Protein AF-A0A3C1WAQ4-F1 (afdb_monomer_lite)

Structure (mmCIF, N/CA/C/O backbone):
data_AF-A0A3C1WAQ4-F1
#
_entry.id   AF-A0A3C1WAQ4-F1
#
loop_
_atom_site.group_PDB
_atom_site.id
_atom_site.type_symbol
_atom_site.label_atom_id
_atom_site.label_alt_id
_atom_site.label_comp_id
_atom_site.label_asym_id
_atom_site.label_entity_id
_atom_site.label_seq_id
_atom_site.pdbx_PDB_ins_code
_atom_site.Cartn_x
_atom_site.Cartn_y
_atom_site.Cartn_z
_atom_site.occupancy
_atom_site.B_iso_or_equiv
_atom_site.auth_seq_id
_atom_site.auth_comp_id
_atom_site.auth_asym_id
_atom_site.auth_atom_id
_atom_site.pdbx_PDB_model_num
ATOM 1 N N . GLY A 1 1 ? -2.131 14.250 21.324 1.00 90.19 1 GLY A N 1
ATOM 2 C CA . GLY A 1 1 ? -2.938 13.015 21.472 1.00 90.19 1 GLY A CA 1
ATOM 3 C C . GLY A 1 1 ? -2.422 11.918 20.554 1.00 90.19 1 GLY A C 1
ATOM 4 O O . GLY A 1 1 ? -1.600 12.213 19.696 1.00 90.19 1 GLY A O 1
ATOM 5 N N . LEU A 1 2 ? -2.899 10.676 20.707 1.00 91.69 2 LEU A N 1
ATOM 6 C CA . LEU A 1 2 ? -2.417 9.521 19.920 1.00 91.69 2 LEU A CA 1
ATOM 7 C C . LEU A 1 2 ? -2.549 9.723 18.397 1.00 91.69 2 LEU A C 1
ATOM 9 O O . LEU A 1 2 ? -1.642 9.361 17.656 1.00 91.69 2 LEU A O 1
ATOM 13 N N . ILE A 1 3 ? -3.624 10.371 17.934 1.00 92.88 3 ILE A N 1
ATOM 14 C CA . ILE A 1 3 ? -3.837 10.683 16.507 1.00 92.88 3 ILE A CA 1
ATOM 15 C C . ILE A 1 3 ? -2.767 11.652 15.979 1.00 92.88 3 ILE A C 1
ATOM 17 O O . ILE A 1 3 ? -2.191 11.438 14.919 1.00 92.88 3 ILE A O 1
ATOM 21 N N . GLU A 1 4 ? -2.432 12.696 16.738 1.00 94.75 4 GLU A N 1
ATOM 22 C CA . GLU A 1 4 ? -1.411 13.673 16.329 1.00 94.75 4 GLU A CA 1
ATOM 23 C C . GLU A 1 4 ? -0.012 13.052 16.264 1.00 94.75 4 GLU A C 1
ATOM 25 O O . GLU A 1 4 ? 0.815 13.440 15.435 1.00 94.75 4 GLU A O 1
ATOM 30 N N . GLU A 1 5 ? 0.278 12.114 17.167 1.00 95.88 5 GLU A N 1
ATOM 31 C CA . GLU A 1 5 ? 1.524 11.356 17.152 1.00 95.88 5 GLU A CA 1
ATOM 32 C C . GLU A 1 5 ? 1.575 10.413 15.949 1.00 95.88 5 GLU A C 1
ATOM 34 O O . GLU A 1 5 ? 2.577 10.394 15.232 1.00 95.88 5 GLU A O 1
ATOM 39 N N . HIS A 1 6 ? 0.474 9.717 15.664 1.00 94.56 6 HIS A N 1
ATOM 40 C CA . HIS A 1 6 ? 0.322 8.907 14.461 1.00 94.56 6 HIS A CA 1
ATOM 41 C C . HIS A 1 6 ? 0.557 9.736 13.185 1.00 94.56 6 HIS A C 1
ATOM 43 O O . HIS A 1 6 ? 1.404 9.378 12.368 1.00 94.56 6 HIS A O 1
ATOM 49 N N . ASP A 1 7 ? -0.083 10.901 13.053 1.00 96.31 7 ASP A N 1
ATOM 50 C CA . ASP A 1 7 ? 0.068 11.783 11.888 1.00 96.31 7 ASP A CA 1
ATOM 51 C C . ASP A 1 7 ? 1.474 12.381 11.772 1.00 96.31 7 ASP A C 1
ATOM 53 O O . ASP A 1 7 ? 1.985 12.628 10.674 1.00 96.31 7 ASP A O 1
ATOM 57 N N . ARG A 1 8 ? 2.133 12.646 12.903 1.00 97.44 8 ARG A N 1
ATOM 58 C CA . ARG A 1 8 ? 3.532 13.086 12.924 1.00 97.44 8 ARG A CA 1
ATOM 59 C C . ARG A 1 8 ? 4.454 11.978 12.429 1.00 97.44 8 ARG A C 1
ATOM 61 O O . ARG A 1 8 ? 5.289 12.235 11.562 1.00 97.44 8 ARG A O 1
ATOM 68 N N . ASN A 1 9 ? 4.285 10.765 12.943 1.00 96.69 9 ASN A N 1
ATOM 69 C CA . ASN A 1 9 ? 5.084 9.609 12.553 1.00 96.69 9 ASN A CA 1
ATOM 70 C C . ASN A 1 9 ? 4.867 9.269 11.077 1.00 96.69 9 ASN A C 1
ATOM 72 O O . ASN A 1 9 ? 5.845 9.109 10.344 1.00 96.69 9 ASN A O 1
ATOM 76 N N . PHE A 1 10 ? 3.615 9.276 10.611 1.00 97.38 10 PHE A N 1
ATOM 77 C CA . PHE A 1 10 ? 3.283 9.106 9.201 1.00 97.38 10 PHE A CA 1
ATOM 78 C C . PHE A 1 10 ? 4.031 10.120 8.327 1.00 97.38 10 PHE A C 1
ATOM 80 O O . PHE A 1 10 ? 4.766 9.719 7.427 1.00 97.38 10 PHE A O 1
ATOM 87 N N . ARG A 1 11 ? 3.943 11.423 8.632 1.00 98.25 11 ARG A N 1
ATOM 88 C CA . ARG A 1 11 ? 4.627 12.470 7.849 1.00 98.25 11 ARG A CA 1
ATOM 89 C C . ARG A 1 11 ? 6.142 12.283 7.792 1.00 98.25 11 ARG A C 1
ATOM 91 O O . ARG A 1 11 ? 6.739 12.476 6.734 1.00 98.25 11 ARG A O 1
ATOM 98 N N . ILE A 1 12 ? 6.769 11.895 8.905 1.00 98.25 12 ILE A N 1
ATOM 99 C CA . ILE A 1 12 ? 8.218 11.655 8.958 1.00 98.25 12 ILE A CA 1
ATOM 100 C C . ILE A 1 12 ? 8.607 10.518 8.015 1.00 98.25 12 ILE A C 1
ATOM 102 O O . ILE A 1 12 ? 9.545 10.664 7.227 1.00 98.25 12 ILE A O 1
ATOM 106 N N . VAL A 1 13 ? 7.913 9.383 8.095 1.00 97.56 13 VAL A N 1
ATOM 107 C CA . VAL A 1 13 ? 8.293 8.212 7.302 1.00 97.56 13 VAL A CA 1
ATOM 108 C C . VAL A 1 13 ? 7.904 8.396 5.835 1.00 97.56 13 VAL A C 1
ATOM 110 O O . VAL A 1 13 ? 8.728 8.134 4.958 1.00 97.56 13 VAL A O 1
ATOM 113 N N . TYR A 1 14 ? 6.725 8.953 5.553 1.00 98.12 14 TYR A N 1
ATOM 114 C CA . TYR A 1 14 ? 6.278 9.242 4.190 1.00 98.12 14 TYR A CA 1
ATOM 115 C C . TYR A 1 14 ? 7.212 10.233 3.481 1.00 98.12 14 TYR A C 1
ATOM 117 O O . TYR A 1 14 ? 7.626 10.001 2.345 1.00 98.12 14 TYR A O 1
ATOM 125 N N . GLY A 1 15 ? 7.663 11.278 4.183 1.00 98.38 15 GLY A N 1
ATOM 126 C CA . GLY A 1 15 ? 8.650 12.222 3.653 1.00 98.38 15 GLY A CA 1
ATOM 127 C C . GLY A 1 15 ? 10.013 11.584 3.351 1.00 98.38 15 GLY A C 1
ATOM 128 O O . GLY A 1 15 ? 10.670 11.956 2.379 1.00 98.38 15 GLY A O 1
ATOM 129 N N . ARG A 1 16 ? 10.452 10.589 4.136 1.00 98.44 16 ARG A N 1
ATOM 130 C CA . ARG A 1 16 ? 11.683 9.827 3.841 1.00 98.44 16 ARG A CA 1
ATOM 131 C C . ARG A 1 16 ? 11.526 8.953 2.599 1.00 98.44 16 ARG A C 1
ATOM 133 O O . ARG A 1 16 ? 12.452 8.881 1.792 1.00 98.44 16 ARG A O 1
ATOM 140 N N . LEU A 1 17 ? 10.365 8.322 2.429 1.00 98.19 17 LEU A N 1
ATOM 141 C CA . LEU A 1 17 ? 10.058 7.526 1.240 1.00 98.19 17 LEU A CA 1
ATOM 142 C C . LEU A 1 17 ? 10.008 8.401 -0.018 1.00 98.19 17 LEU A C 1
ATOM 144 O O . LEU A 1 17 ? 10.561 8.002 -1.040 1.00 98.19 17 LEU A O 1
ATOM 148 N N . ALA A 1 18 ? 9.454 9.615 0.069 1.00 98.25 18 ALA A N 1
ATOM 149 C CA . ALA A 1 18 ? 9.468 10.581 -1.031 1.00 98.25 18 ALA A CA 1
ATOM 150 C C . ALA A 1 18 ? 10.900 10.936 -1.472 1.00 98.25 18 ALA A C 1
ATOM 152 O O . ALA A 1 18 ? 11.235 10.781 -2.644 1.00 98.25 18 ALA A O 1
ATOM 153 N N . LYS A 1 19 ? 11.788 11.278 -0.527 1.00 98.50 19 LYS A N 1
ATOM 154 C CA . LYS A 1 19 ? 13.213 11.533 -0.825 1.00 98.50 19 LYS A CA 1
ATOM 155 C C . LYS A 1 19 ? 13.916 10.322 -1.443 1.00 98.50 19 LYS A C 1
ATOM 157 O O . LYS A 1 19 ? 14.765 10.465 -2.317 1.00 98.50 19 LYS A O 1
ATOM 162 N N . SER A 1 20 ? 13.574 9.112 -0.995 1.00 98.25 20 SER A N 1
ATOM 163 C CA . SER A 1 20 ? 14.120 7.881 -1.574 1.00 98.25 20 SER A CA 1
ATOM 164 C C . SER A 1 20 ? 13.642 7.665 -3.013 1.00 98.25 20 SER A C 1
ATOM 166 O O . SER A 1 20 ? 14.441 7.267 -3.858 1.00 98.25 20 SER A O 1
ATOM 168 N N . ILE A 1 21 ? 12.378 7.972 -3.312 1.00 98.38 21 ILE A N 1
ATOM 169 C CA . ILE A 1 21 ? 11.831 7.932 -4.673 1.00 98.38 21 ILE A CA 1
ATOM 170 C C . ILE A 1 21 ? 12.537 8.945 -5.580 1.00 98.38 21 ILE A C 1
ATOM 172 O O . ILE A 1 21 ? 12.879 8.603 -6.709 1.00 98.38 21 ILE A O 1
ATOM 176 N N . GLU A 1 22 ? 12.788 10.160 -5.094 1.00 98.12 22 GLU A N 1
ATOM 177 C CA . GLU A 1 22 ? 13.521 11.189 -5.843 1.00 98.12 22 GLU A CA 1
ATOM 178 C C . GLU A 1 22 ? 14.950 10.743 -6.174 1.00 98.12 22 GLU A C 1
ATOM 180 O O . GLU A 1 22 ? 15.386 10.858 -7.318 1.00 98.12 22 GLU A O 1
ATOM 185 N N . ALA A 1 23 ? 15.664 10.179 -5.195 1.00 98.44 23 ALA A N 1
ATOM 186 C CA . ALA A 1 23 ? 17.025 9.686 -5.390 1.00 98.44 23 ALA A CA 1
ATOM 187 C C . ALA A 1 23 ? 17.084 8.433 -6.287 1.00 98.44 23 ALA A C 1
ATOM 189 O O . ALA A 1 23 ? 18.046 8.244 -7.032 1.00 98.44 23 ALA A O 1
ATOM 190 N N . TYR A 1 24 ? 16.059 7.577 -6.229 1.00 97.81 24 TYR A N 1
ATOM 191 C CA . TYR A 1 24 ? 16.023 6.284 -6.914 1.00 97.81 24 TYR A CA 1
ATOM 192 C C . TYR A 1 24 ? 14.678 6.052 -7.632 1.00 97.81 24 TYR A C 1
ATOM 194 O O . TYR A 1 24 ? 13.924 5.142 -7.277 1.00 97.81 24 TYR A O 1
ATOM 202 N N . PRO A 1 25 ? 14.373 6.786 -8.718 1.00 97.25 25 PRO A N 1
ATOM 203 C CA . PRO A 1 25 ? 13.045 6.783 -9.354 1.00 97.25 25 PRO A CA 1
ATOM 204 C C . PRO A 1 25 ? 12.673 5.472 -10.069 1.00 97.25 25 PRO A C 1
ATOM 206 O O . PRO A 1 25 ? 11.548 5.304 -10.545 1.00 97.25 25 PRO A O 1
ATOM 209 N N . LYS A 1 26 ? 13.615 4.529 -10.177 1.00 96.75 26 LYS A N 1
ATOM 210 C CA . LYS A 1 26 ? 13.394 3.180 -10.728 1.00 96.75 26 LYS A CA 1
ATOM 211 C C . LYS A 1 26 ? 13.241 2.104 -9.641 1.00 96.75 26 LYS A C 1
ATOM 213 O O . LYS A 1 26 ? 13.001 0.943 -9.970 1.00 96.75 26 LYS A O 1
ATOM 218 N N . ALA A 1 27 ? 13.363 2.466 -8.361 1.00 96.81 27 ALA A N 1
ATOM 219 C CA . ALA A 1 27 ? 13.191 1.556 -7.232 1.00 96.81 27 ALA A CA 1
ATOM 220 C C . ALA A 1 27 ? 11.696 1.292 -6.974 1.00 96.81 27 ALA A C 1
ATOM 222 O O . ALA A 1 27 ? 11.056 1.926 -6.136 1.00 96.81 27 ALA A O 1
ATOM 223 N N . HIS A 1 28 ? 11.116 0.357 -7.731 1.00 97.38 28 HIS A N 1
ATOM 224 C CA . HIS A 1 28 ? 9.685 0.026 -7.680 1.00 97.38 28 HIS A CA 1
ATOM 225 C C . HIS A 1 28 ? 9.176 -0.366 -6.286 1.00 97.38 28 HIS A C 1
ATOM 227 O O . HIS A 1 28 ? 8.031 -0.087 -5.938 1.00 97.38 28 HIS A O 1
ATOM 233 N N . ASN A 1 29 ? 10.024 -0.991 -5.473 1.00 96.38 29 ASN A N 1
ATOM 234 C CA . ASN A 1 29 ? 9.705 -1.388 -4.108 1.00 96.38 29 ASN A CA 1
ATOM 235 C C . ASN A 1 29 ? 9.437 -0.183 -3.195 1.00 96.38 29 ASN A C 1
ATOM 237 O O . ASN A 1 29 ? 8.518 -0.257 -2.387 1.00 96.38 29 ASN A O 1
ATOM 241 N N . THR A 1 30 ? 10.158 0.933 -3.348 1.00 97.94 30 THR A N 1
ATOM 242 C CA . THR A 1 30 ? 9.941 2.141 -2.534 1.00 97.94 30 THR A CA 1
ATOM 243 C C . THR A 1 30 ? 8.574 2.769 -2.806 1.00 97.94 30 THR A C 1
ATOM 245 O O . THR A 1 30 ? 7.899 3.201 -1.873 1.00 97.94 30 THR A O 1
ATOM 248 N N . TYR A 1 31 ? 8.120 2.752 -4.064 1.00 98.69 31 TYR A N 1
ATOM 249 C CA . TYR A 1 31 ? 6.763 3.172 -4.425 1.00 98.69 31 TYR A CA 1
ATOM 250 C C . TYR A 1 31 ? 5.696 2.302 -3.743 1.00 98.69 31 TYR A C 1
ATOM 252 O O . TYR A 1 31 ? 4.740 2.833 -3.182 1.00 98.69 31 TYR A O 1
ATOM 260 N N . ASN A 1 32 ? 5.883 0.977 -3.729 1.00 98.44 32 ASN A N 1
ATOM 261 C CA . ASN A 1 32 ? 4.989 0.071 -3.006 1.00 98.44 32 ASN A CA 1
ATOM 262 C C . ASN A 1 32 ? 4.990 0.346 -1.493 1.00 98.44 32 ASN A C 1
ATOM 264 O O . ASN A 1 32 ? 3.925 0.418 -0.890 1.00 98.44 32 ASN A O 1
ATOM 268 N N . SER A 1 33 ? 6.165 0.536 -0.883 1.00 98.12 33 SER A N 1
ATOM 269 C CA . SER A 1 33 ? 6.275 0.846 0.548 1.00 98.12 33 SER A CA 1
ATOM 270 C C . SER A 1 33 ? 5.565 2.150 0.917 1.00 98.12 33 SER A C 1
ATOM 272 O O . SER A 1 33 ? 4.903 2.203 1.949 1.00 98.12 33 SER A O 1
ATOM 274 N N . ALA A 1 34 ? 5.662 3.183 0.072 1.00 98.56 34 ALA A N 1
ATOM 275 C CA . ALA A 1 34 ? 4.926 4.433 0.260 1.00 98.56 34 ALA A CA 1
ATOM 276 C C . ALA A 1 34 ? 3.413 4.197 0.213 1.00 98.56 34 ALA A C 1
ATOM 2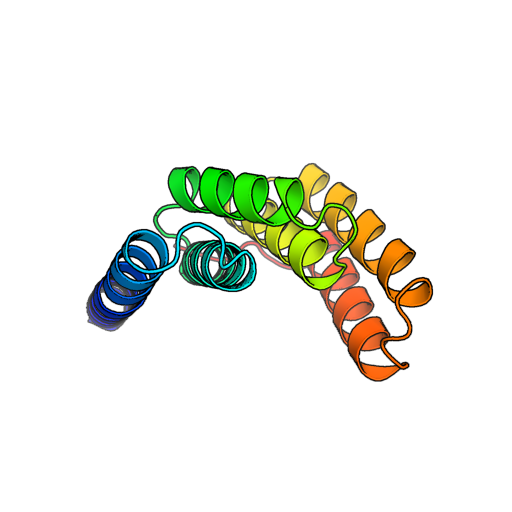78 O O . ALA A 1 34 ? 2.709 4.565 1.151 1.00 98.56 34 ALA A O 1
ATOM 279 N N . ALA A 1 35 ? 2.922 3.513 -0.822 1.00 98.75 35 ALA A N 1
ATOM 280 C CA . ALA A 1 35 ? 1.499 3.223 -0.957 1.00 98.75 35 ALA A CA 1
ATOM 281 C C . ALA A 1 35 ? 0.942 2.416 0.226 1.00 98.75 35 ALA A C 1
ATOM 283 O O . ALA A 1 35 ? -0.094 2.781 0.777 1.00 98.75 35 ALA A O 1
ATOM 284 N N . TRP A 1 36 ? 1.655 1.369 0.651 1.00 97.94 36 TRP A N 1
ATOM 285 C CA . TRP A 1 36 ? 1.272 0.555 1.805 1.00 97.94 36 TRP A CA 1
ATOM 286 C C . TRP A 1 36 ? 1.255 1.376 3.098 1.00 97.94 36 TRP A C 1
ATOM 288 O O . TRP A 1 36 ? 0.323 1.291 3.887 1.00 97.94 36 TRP A O 1
ATOM 298 N N . MET A 1 37 ? 2.254 2.230 3.319 1.00 97.69 37 MET A N 1
ATOM 299 C CA . MET A 1 37 ? 2.287 3.074 4.512 1.00 97.69 37 MET A CA 1
ATOM 300 C C . MET A 1 37 ? 1.108 4.048 4.575 1.00 97.69 37 MET A C 1
ATOM 302 O O . MET A 1 37 ? 0.490 4.205 5.626 1.00 97.69 37 MET A O 1
ATOM 306 N N . ALA A 1 38 ? 0.792 4.682 3.448 1.00 98.44 38 ALA A N 1
ATOM 307 C CA . ALA A 1 38 ? -0.329 5.603 3.314 1.00 98.44 38 ALA A CA 1
ATOM 308 C C . ALA A 1 38 ? -1.686 4.911 3.505 1.00 98.44 38 ALA A C 1
ATOM 310 O O . ALA A 1 38 ? -2.543 5.434 4.219 1.00 98.44 38 ALA A O 1
ATOM 311 N N . SER A 1 39 ? -1.869 3.706 2.955 1.00 98.25 39 SER A N 1
ATOM 312 C CA . SER A 1 39 ? -3.103 2.943 3.156 1.00 98.25 39 SER A CA 1
ATOM 313 C C . SER A 1 39 ? -3.281 2.505 4.609 1.00 98.25 39 SER A C 1
ATOM 315 O O . SER A 1 39 ? -4.358 2.695 5.168 1.00 98.25 39 SER A O 1
ATOM 317 N N . ARG A 1 40 ? -2.222 2.001 5.262 1.00 96.69 40 ARG A N 1
ATOM 318 C CA . ARG A 1 40 ? -2.265 1.599 6.680 1.00 96.69 40 ARG A CA 1
ATOM 319 C C . ARG A 1 40 ? -2.528 2.771 7.620 1.00 96.69 40 ARG A C 1
ATOM 321 O O . ARG A 1 40 ? -3.200 2.584 8.626 1.00 96.69 40 ARG A O 1
ATOM 328 N N . ALA A 1 41 ? -2.024 3.955 7.282 1.00 96.75 41 ALA A N 1
ATOM 329 C CA . ALA A 1 41 ? -2.267 5.177 8.037 1.00 96.75 41 ALA A CA 1
ATOM 330 C C . ALA A 1 41 ? -3.611 5.850 7.701 1.00 96.75 41 ALA A C 1
ATOM 332 O O . ALA A 1 41 ? -3.979 6.811 8.368 1.00 96.75 41 ALA A O 1
ATOM 333 N N . CYS A 1 42 ? -4.322 5.412 6.654 1.00 97.44 42 CYS A N 1
ATOM 334 C CA . CYS A 1 42 ? -5.475 6.131 6.101 1.00 97.44 42 CYS A CA 1
ATOM 335 C C . CYS A 1 42 ? -5.168 7.618 5.835 1.00 97.44 42 CYS A C 1
ATOM 337 O O . CYS A 1 42 ? -5.944 8.515 6.175 1.00 97.44 42 CYS A O 1
ATOM 339 N N . ARG A 1 43 ? -3.999 7.893 5.245 1.00 97.44 43 ARG A N 1
ATOM 340 C CA . ARG A 1 43 ? -3.520 9.236 4.880 1.00 97.44 43 ARG A CA 1
ATOM 341 C C . ARG A 1 43 ? -3.032 9.236 3.441 1.00 97.44 43 ARG A C 1
ATOM 343 O O . ARG A 1 43 ? -2.599 8.206 2.946 1.00 97.44 43 ARG A O 1
ATOM 350 N N . GLU A 1 44 ? -3.102 10.383 2.768 1.00 97.69 44 GLU A N 1
ATOM 351 C CA . GLU A 1 44 ? -2.565 10.567 1.406 1.00 97.69 44 GLU A CA 1
ATOM 352 C C . GLU A 1 44 ? -3.035 9.505 0.387 1.00 97.69 44 GLU A C 1
ATOM 354 O O . GLU A 1 44 ? -2.321 9.167 -0.555 1.00 97.69 44 GLU A O 1
ATOM 359 N N . LEU A 1 45 ? -4.251 8.964 0.545 1.00 98.38 45 LEU A N 1
ATOM 360 C CA . LEU A 1 45 ? -4.770 7.870 -0.292 1.00 98.38 45 LEU A CA 1
ATOM 361 C C . LEU A 1 45 ? -4.765 8.166 -1.809 1.00 98.38 45 LEU A C 1
ATOM 363 O O . LEU A 1 45 ? -4.526 7.237 -2.586 1.00 98.38 45 LEU A O 1
ATOM 367 N N . PRO A 1 46 ? -5.002 9.411 -2.280 1.00 98.44 46 PRO A N 1
ATOM 368 C CA . PRO A 1 46 ? -4.827 9.744 -3.694 1.00 98.44 46 PRO A CA 1
ATOM 369 C C . PRO A 1 46 ? -3.381 9.589 -4.182 1.00 98.44 46 PRO A C 1
ATOM 371 O O . PRO A 1 46 ? -3.165 9.114 -5.296 1.00 98.44 46 PRO A O 1
ATOM 374 N N . ASP A 1 47 ? -2.391 9.954 -3.363 1.00 98.50 47 ASP A N 1
ATOM 375 C CA . ASP A 1 47 ? -0.980 9.764 -3.707 1.00 98.50 47 ASP A CA 1
ATOM 376 C C . ASP A 1 47 ? -0.587 8.286 -3.605 1.00 98.50 47 ASP A C 1
ATOM 378 O O . ASP A 1 47 ? 0.066 7.763 -4.505 1.00 98.50 47 ASP A O 1
ATOM 382 N N . ALA A 1 48 ? -1.075 7.576 -2.581 1.00 98.69 48 ALA A N 1
ATOM 383 C CA . ALA A 1 48 ? -0.886 6.135 -2.424 1.00 98.69 48 ALA A CA 1
ATOM 384 C C . ALA A 1 48 ? -1.293 5.364 -3.687 1.00 98.69 48 ALA A C 1
ATOM 386 O O . ALA A 1 48 ? -0.543 4.499 -4.140 1.00 98.69 48 ALA A O 1
ATOM 387 N N . MET A 1 49 ? -2.436 5.727 -4.287 1.00 98.81 49 MET A N 1
ATOM 388 C CA . MET A 1 49 ? -2.912 5.151 -5.548 1.00 98.81 49 MET A CA 1
ATOM 389 C C . MET A 1 49 ? -1.894 5.346 -6.680 1.00 98.81 49 MET A C 1
ATOM 391 O O . MET A 1 49 ? -1.467 4.375 -7.300 1.00 98.81 49 MET A O 1
ATOM 395 N N . GLN A 1 50 ? -1.419 6.576 -6.890 1.00 98.69 50 GLN A N 1
ATOM 396 C CA . GLN A 1 50 ? -0.416 6.864 -7.923 1.00 98.69 50 GLN A CA 1
ATOM 397 C C . GLN A 1 50 ? 0.888 6.089 -7.688 1.00 98.69 50 GLN A C 1
ATOM 399 O O . GLN A 1 50 ? 1.519 5.592 -8.626 1.00 98.69 50 GLN A O 1
ATOM 404 N N . LYS A 1 51 ? 1.312 5.965 -6.425 1.00 98.75 51 LYS A N 1
ATOM 405 C CA . LYS A 1 51 ? 2.526 5.228 -6.064 1.00 98.75 51 LYS A CA 1
ATOM 406 C C . LYS A 1 51 ? 2.377 3.735 -6.359 1.00 98.75 51 LYS A C 1
ATOM 408 O O . LYS A 1 51 ? 3.278 3.159 -6.972 1.00 98.75 51 LYS A O 1
ATOM 413 N N . ILE A 1 52 ? 1.253 3.108 -6.009 1.00 98.69 52 ILE A N 1
ATOM 414 C CA . ILE A 1 52 ? 1.066 1.680 -6.291 1.00 98.69 52 ILE A CA 1
ATOM 415 C C . ILE A 1 52 ? 0.871 1.393 -7.784 1.00 98.69 52 ILE A C 1
ATOM 417 O O . ILE A 1 52 ? 1.431 0.421 -8.290 1.00 98.69 52 ILE A O 1
ATOM 421 N N . GLU A 1 53 ? 0.186 2.270 -8.522 1.00 98.75 53 GLU A N 1
ATOM 422 C CA . GLU A 1 53 ? 0.093 2.194 -9.986 1.00 98.75 53 GLU A CA 1
ATOM 423 C C . GLU A 1 53 ? 1.482 2.245 -10.626 1.00 98.75 53 GLU A C 1
ATOM 425 O O . GLU A 1 53 ? 1.803 1.437 -11.500 1.00 98.75 53 GLU A O 1
ATOM 430 N N . ARG A 1 54 ? 2.358 3.133 -10.139 1.00 98.62 54 ARG A N 1
ATOM 431 C CA . ARG A 1 54 ? 3.742 3.226 -10.611 1.00 98.62 54 ARG A CA 1
ATOM 432 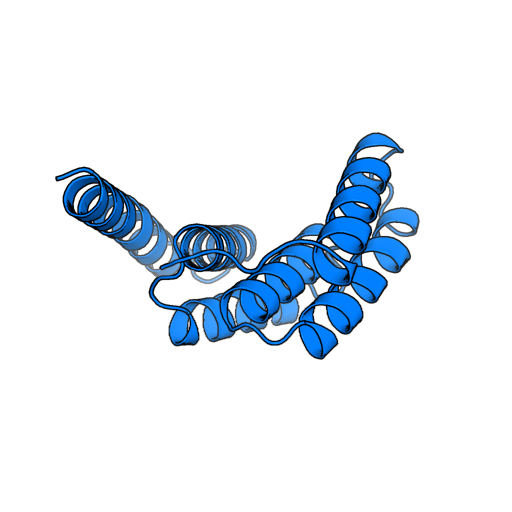C C . ARG A 1 54 ? 4.549 1.963 -10.297 1.00 98.62 54 ARG A C 1
ATOM 434 O O . ARG A 1 54 ? 5.290 1.493 -11.163 1.00 98.62 54 ARG A O 1
ATOM 441 N N . ALA A 1 55 ? 4.405 1.394 -9.100 1.00 98.38 55 ALA A N 1
ATOM 442 C CA . ALA A 1 55 ? 5.065 0.141 -8.730 1.00 98.38 55 ALA A CA 1
ATOM 443 C C . ALA A 1 55 ? 4.607 -1.030 -9.620 1.00 98.38 55 ALA A C 1
ATOM 445 O O . ALA A 1 55 ? 5.445 -1.769 -10.144 1.00 98.38 55 ALA A O 1
ATOM 446 N N . LEU A 1 56 ? 3.298 -1.157 -9.855 1.00 98.25 56 LEU A N 1
ATOM 447 C CA . LEU A 1 56 ? 2.717 -2.185 -10.720 1.00 98.25 56 LEU A CA 1
ATOM 448 C C . LEU A 1 56 ? 3.061 -1.974 -12.197 1.00 98.25 56 LEU A C 1
ATOM 450 O O . LEU A 1 56 ? 3.304 -2.951 -12.893 1.00 98.25 56 LEU A O 1
ATOM 454 N N . ALA A 1 57 ? 3.196 -0.738 -12.678 1.00 98.31 57 ALA A N 1
ATOM 455 C CA . ALA A 1 57 ? 3.680 -0.490 -14.037 1.00 98.31 57 ALA A CA 1
ATOM 456 C C . ALA A 1 57 ? 5.099 -1.0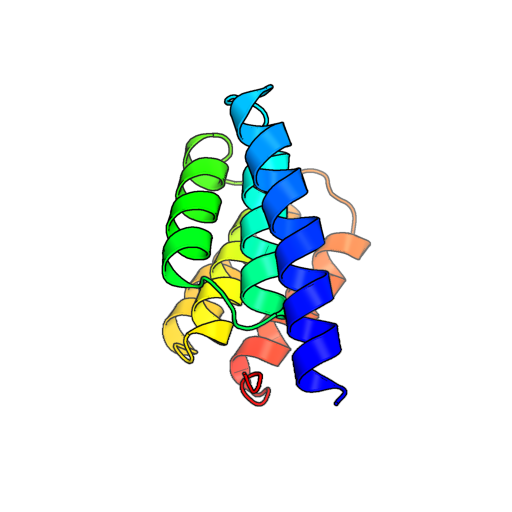55 -14.264 1.00 98.31 57 ALA A C 1
ATOM 458 O O . ALA A 1 57 ? 5.421 -1.506 -15.361 1.00 98.31 57 ALA A O 1
ATOM 459 N N . MET A 1 58 ? 5.948 -1.069 -13.228 1.00 97.62 58 MET A N 1
ATOM 460 C CA . MET A 1 58 ? 7.299 -1.649 -13.288 1.00 97.62 58 MET A CA 1
ATOM 461 C C . MET A 1 58 ? 7.328 -3.159 -13.009 1.00 97.62 58 MET A C 1
ATOM 463 O O . MET A 1 58 ? 8.207 -3.868 -13.514 1.00 97.62 58 MET A O 1
ATOM 467 N N . ARG A 1 59 ? 6.404 -3.655 -12.177 1.00 96.44 59 ARG A N 1
ATOM 468 C CA . ARG A 1 59 ? 6.282 -5.068 -11.783 1.00 96.44 59 ARG A CA 1
ATOM 469 C C . ARG A 1 59 ? 4.805 -5.508 -11.760 1.00 96.44 59 ARG A C 1
ATOM 471 O O . ARG A 1 59 ? 4.238 -5.665 -10.679 1.00 96.44 59 ARG A O 1
ATOM 478 N N . PRO A 1 60 ? 4.184 -5.768 -12.927 1.00 95.88 60 PRO A N 1
ATOM 479 C CA . PRO A 1 60 ? 2.725 -5.938 -13.033 1.00 95.88 60 PRO A CA 1
ATOM 480 C C . PRO A 1 60 ? 2.146 -7.158 -12.316 1.00 95.88 60 PRO A C 1
ATOM 482 O O . PRO A 1 60 ? 0.960 -7.189 -12.006 1.00 95.88 60 PRO A O 1
ATOM 485 N N . ARG A 1 61 ? 2.977 -8.176 -12.079 1.00 93.00 61 ARG A N 1
ATOM 486 C CA . ARG A 1 61 ? 2.574 -9.470 -11.508 1.00 93.00 61 ARG A CA 1
ATOM 487 C C . ARG A 1 61 ? 3.157 -9.730 -10.122 1.00 93.00 61 ARG A C 1
ATOM 489 O O . ARG A 1 61 ? 3.113 -10.851 -9.628 1.00 93.00 61 ARG A O 1
ATOM 496 N N . GLN A 1 62 ? 3.742 -8.713 -9.490 1.00 92.88 62 GLN A N 1
ATOM 497 C CA . GLN A 1 62 ? 4.276 -8.870 -8.143 1.00 92.88 62 GLN A CA 1
ATOM 498 C C . GLN A 1 62 ? 3.110 -9.007 -7.159 1.00 92.88 62 GLN A C 1
ATOM 500 O O . GLN A 1 62 ? 2.422 -8.026 -6.882 1.00 92.88 62 GLN A O 1
ATOM 505 N N . ALA A 1 63 ? 2.905 -10.207 -6.611 1.00 93.44 63 ALA A N 1
ATOM 506 C CA . ALA A 1 63 ? 1.771 -10.512 -5.735 1.00 93.44 63 ALA A CA 1
ATOM 507 C C . ALA A 1 63 ? 1.638 -9.531 -4.557 1.00 93.44 63 ALA A C 1
ATOM 509 O O . ALA A 1 63 ? 0.557 -9.004 -4.319 1.00 93.44 63 ALA A O 1
ATOM 510 N N . ALA A 1 64 ? 2.751 -9.188 -3.901 1.00 93.12 64 ALA A N 1
ATOM 511 C CA . ALA A 1 64 ? 2.760 -8.205 -2.817 1.00 93.12 64 ALA A CA 1
ATOM 512 C C . ALA A 1 64 ? 2.266 -6.808 -3.248 1.00 93.12 64 ALA A C 1
ATOM 514 O O . ALA A 1 64 ? 1.702 -6.081 -2.444 1.00 93.12 64 ALA A O 1
ATOM 515 N N . TYR A 1 65 ? 2.463 -6.411 -4.509 1.00 96.56 65 TYR A N 1
ATOM 516 C CA . TYR A 1 65 ? 2.042 -5.089 -4.994 1.00 96.56 65 TYR A CA 1
ATOM 517 C C . TYR A 1 65 ? 0.565 -5.101 -5.391 1.00 96.56 65 TYR A C 1
ATOM 519 O O . TYR A 1 65 ? -0.153 -4.125 -5.191 1.00 96.56 65 TYR A O 1
ATOM 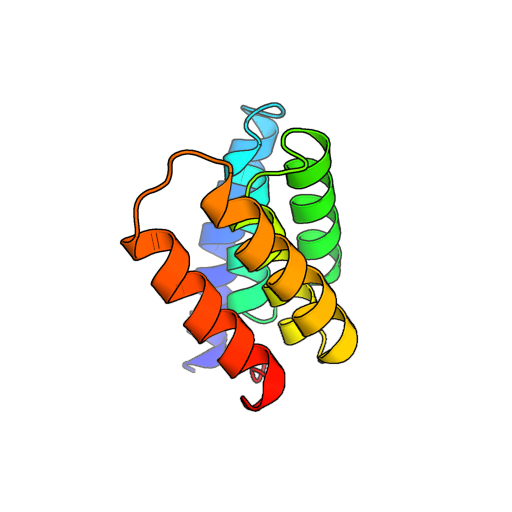527 N N . LEU A 1 66 ? 0.087 -6.233 -5.908 1.00 97.75 66 LEU A N 1
ATOM 528 C CA . LEU A 1 66 ? -1.341 -6.457 -6.122 1.00 97.75 66 LEU A CA 1
ATOM 529 C C . LEU A 1 66 ? -2.109 -6.416 -4.790 1.00 97.75 66 LEU A C 1
ATOM 531 O O . LEU A 1 66 ? -3.201 -5.857 -4.739 1.00 97.75 66 LEU A O 1
ATOM 535 N N . ASP A 1 67 ? -1.519 -6.944 -3.716 1.00 97.62 67 ASP A N 1
ATOM 536 C CA . ASP A 1 67 ? -2.086 -6.874 -2.366 1.00 97.62 67 ASP A CA 1
ATOM 537 C C . ASP A 1 67 ? -2.075 -5.450 -1.796 1.00 97.62 67 ASP A C 1
ATOM 539 O O . ASP A 1 67 ? -3.103 -4.967 -1.335 1.00 97.62 67 ASP A O 1
ATOM 543 N N . THR A 1 68 ? -0.974 -4.702 -1.935 1.00 98.38 68 THR A N 1
ATOM 544 C CA . THR A 1 68 ? -0.957 -3.276 -1.561 1.00 98.38 68 THR A CA 1
ATOM 545 C C . THR A 1 68 ? -2.014 -2.470 -2.319 1.00 98.38 68 THR A C 1
ATOM 547 O O . THR A 1 68 ? -2.648 -1.592 -1.740 1.00 98.38 68 THR A O 1
ATOM 550 N N . MET A 1 69 ? -2.249 -2.756 -3.605 1.00 98.75 69 MET A N 1
ATOM 551 C CA . MET A 1 69 ? -3.326 -2.112 -4.364 1.00 98.75 69 MET A CA 1
ATOM 552 C C . MET A 1 69 ? -4.695 -2.417 -3.741 1.00 98.75 69 MET A C 1
ATOM 554 O O . MET A 1 69 ? -5.517 -1.512 -3.599 1.00 98.75 69 MET A O 1
ATOM 558 N N . ALA A 1 70 ? -4.929 -3.664 -3.319 1.00 98.56 70 ALA A N 1
ATOM 559 C CA . ALA A 1 70 ? -6.132 -4.025 -2.575 1.00 98.56 70 ALA A CA 1
ATOM 560 C C . ALA A 1 70 ? -6.249 -3.248 -1.254 1.00 98.56 70 ALA A C 1
ATOM 562 O O . ALA A 1 70 ? -7.315 -2.711 -0.958 1.00 98.56 70 ALA A O 1
ATOM 563 N N . GLU A 1 71 ? -5.147 -3.110 -0.513 1.00 98.31 71 GLU A N 1
ATOM 564 C CA . GLU A 1 71 ? -5.099 -2.351 0.739 1.00 98.31 71 GLU A CA 1
ATOM 565 C C . GLU A 1 71 ? -5.457 -0.875 0.538 1.00 98.31 71 GLU A C 1
ATOM 567 O O . GLU A 1 71 ? -6.224 -0.312 1.319 1.00 98.31 71 GLU A O 1
ATOM 572 N N . VAL A 1 72 ? -4.951 -0.244 -0.527 1.00 98.75 72 VAL A N 1
ATOM 573 C CA . VAL A 1 72 ? -5.290 1.146 -0.868 1.00 98.75 72 VAL A CA 1
ATOM 574 C C . VAL A 1 72 ? -6.788 1.281 -1.159 1.00 98.75 72 VAL A C 1
ATOM 576 O O . VAL A 1 72 ? -7.419 2.212 -0.662 1.00 98.75 72 VAL A O 1
ATOM 579 N N . TRP A 1 73 ? -7.390 0.357 -1.915 1.00 98.69 73 TRP A N 1
ATOM 580 C CA . TRP A 1 73 ? -8.840 0.371 -2.154 1.00 98.69 73 TRP A CA 1
ATOM 581 C C . TRP A 1 73 ? -9.651 0.148 -0.878 1.00 98.69 73 TRP A C 1
ATOM 583 O O . TRP A 1 73 ? -10.664 0.818 -0.672 1.00 98.69 73 TRP A O 1
ATOM 593 N N . PHE A 1 74 ? -9.181 -0.726 0.009 1.00 98.50 74 PHE A N 1
ATOM 594 C CA . PHE A 1 74 ? -9.839 -0.982 1.285 1.00 98.50 74 PHE A CA 1
ATOM 595 C C . PHE A 1 74 ? -9.788 0.230 2.220 1.00 98.50 74 PHE A C 1
ATOM 597 O O . PHE A 1 74 ? -10.801 0.579 2.821 1.00 98.50 74 PHE A O 1
ATOM 604 N N . ALA A 1 75 ? -8.650 0.928 2.287 1.00 98.25 75 ALA A N 1
ATOM 605 C CA . ALA A 1 75 ? -8.519 2.189 3.020 1.00 98.25 75 ALA A CA 1
ATOM 606 C C . ALA A 1 75 ? -9.405 3.305 2.435 1.00 98.25 75 ALA A C 1
ATOM 608 O O . ALA A 1 75 ? -9.876 4.175 3.161 1.00 98.25 75 ALA A O 1
ATOM 609 N N . LYS A 1 76 ? -9.696 3.252 1.128 1.00 97.88 76 LYS A N 1
ATOM 610 C CA . LYS A 1 76 ? -10.683 4.114 0.452 1.00 97.88 76 LYS A CA 1
ATOM 611 C C . LYS A 1 76 ? -12.135 3.653 0.636 1.00 97.88 76 LYS A C 1
ATOM 613 O O . LYS A 1 76 ? -13.025 4.237 0.026 1.00 97.88 76 LYS A O 1
ATOM 618 N N . GLN A 1 77 ? -12.368 2.619 1.445 1.00 97.56 77 GLN A N 1
ATOM 619 C CA . GLN A 1 77 ? -13.673 2.010 1.710 1.00 97.56 77 GLN A CA 1
ATOM 620 C C . GLN A 1 77 ? -14.364 1.395 0.477 1.00 97.56 77 GLN A C 1
ATOM 622 O O . GLN A 1 77 ? -15.564 1.127 0.495 1.00 97.56 77 GLN A O 1
ATOM 627 N N . ASP A 1 78 ? -13.607 1.085 -0.582 1.00 98.25 78 ASP A N 1
ATOM 628 C CA . ASP A 1 78 ? -14.103 0.331 -1.736 1.00 98.25 78 ASP A CA 1
ATOM 629 C C . ASP A 1 78 ? -13.731 -1.148 -1.595 1.00 98.25 78 ASP A C 1
ATOM 631 O O . ASP A 1 78 ? -12.721 -1.645 -2.110 1.00 98.25 78 ASP A O 1
ATOM 635 N N . ARG A 1 79 ? -14.579 -1.876 -0.866 1.00 98.00 79 ARG A N 1
ATOM 636 C CA . ARG A 1 79 ? -14.407 -3.315 -0.643 1.00 98.00 79 ARG A CA 1
ATOM 637 C C . ARG A 1 79 ? -14.418 -4.118 -1.942 1.00 98.00 79 ARG A C 1
ATOM 639 O O . ARG A 1 79 ? -13.662 -5.078 -2.067 1.00 98.00 79 ARG A O 1
ATOM 646 N N . SER A 1 80 ? -15.266 -3.743 -2.898 1.00 98.44 80 SER A N 1
ATOM 647 C CA . SER A 1 80 ? -15.402 -4.478 -4.159 1.00 98.44 80 SER A CA 1
ATOM 648 C C . SER A 1 80 ? -14.072 -4.488 -4.912 1.00 98.44 80 SER A C 1
ATOM 650 O O . SER A 1 80 ? -13.564 -5.551 -5.284 1.00 98.44 80 SER A O 1
ATOM 652 N N . LYS A 1 81 ? -13.438 -3.314 -5.033 1.00 98.50 81 LYS A N 1
ATOM 653 C CA . LYS A 1 81 ? -12.111 -3.188 -5.639 1.00 98.50 81 LYS A CA 1
ATOM 654 C C . LYS A 1 81 ? -11.016 -3.857 -4.818 1.00 98.50 81 LYS A C 1
ATOM 656 O O . LYS A 1 81 ? -10.160 -4.516 -5.409 1.00 98.50 81 LYS A O 1
ATOM 661 N N . ALA A 1 82 ? -11.051 -3.751 -3.491 1.00 98.69 82 ALA A N 1
ATOM 662 C CA . ALA A 1 82 ? -10.086 -4.438 -2.632 1.00 98.69 82 ALA A CA 1
ATOM 663 C C . ALA A 1 82 ? -10.090 -5.957 -2.884 1.00 98.69 82 ALA A C 1
ATOM 665 O O . ALA A 1 82 ? -9.053 -6.553 -3.180 1.00 98.69 82 ALA A O 1
ATOM 666 N N . VAL A 1 83 ? -11.274 -6.577 -2.888 1.00 98.44 83 VAL A N 1
ATOM 667 C CA . VAL A 1 83 ? -11.439 -8.014 -3.158 1.00 98.44 83 VAL A CA 1
ATOM 668 C C . VAL A 1 83 ? -11.018 -8.374 -4.588 1.00 98.44 83 VAL A C 1
ATOM 670 O O . VAL A 1 83 ? -10.386 -9.413 -4.798 1.00 98.44 83 VAL A O 1
ATOM 673 N N . GLU A 1 84 ? -11.319 -7.528 -5.581 1.00 98.31 84 GLU A N 1
ATOM 674 C CA . GLU A 1 84 ? -10.888 -7.727 -6.974 1.00 98.31 84 GLU A CA 1
ATOM 675 C C . GLU A 1 84 ? -9.358 -7.840 -7.082 1.00 98.31 84 GLU A C 1
ATOM 677 O O . GLU A 1 84 ? -8.839 -8.769 -7.708 1.00 98.31 84 GLU A O 1
ATOM 682 N N . TRP A 1 85 ? -8.629 -6.908 -6.466 1.00 98.19 85 TRP A N 1
ATOM 683 C CA . TRP A 1 85 ? -7.168 -6.863 -6.521 1.00 98.19 85 TRP A CA 1
ATOM 684 C C . TRP A 1 85 ? -6.507 -7.937 -5.660 1.00 98.19 85 TRP A C 1
ATOM 686 O O . TRP A 1 85 ? -5.573 -8.592 -6.125 1.00 98.19 85 TRP A O 1
ATOM 696 N N . SER A 1 86 ? -7.040 -8.206 -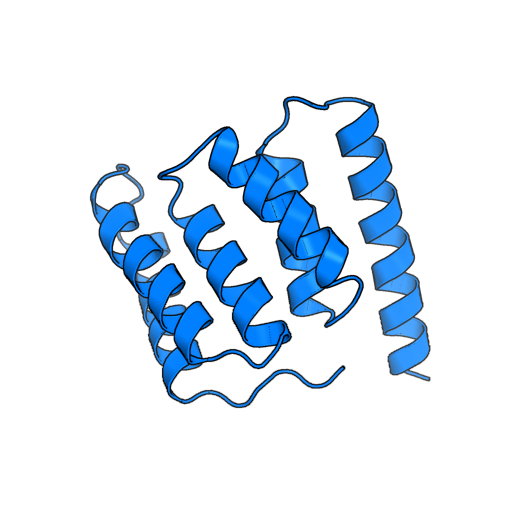4.470 1.00 97.12 86 SER A N 1
ATOM 697 C CA . SER A 1 86 ? -6.516 -9.256 -3.595 1.00 97.12 86 SER A CA 1
ATOM 698 C C . SER A 1 86 ? -6.673 -10.644 -4.224 1.00 97.12 86 SER A C 1
ATOM 700 O O . SER A 1 86 ? -5.749 -11.455 -4.189 1.00 97.12 86 SER A O 1
ATOM 702 N N . ARG A 1 87 ? -7.766 -10.897 -4.961 1.00 96.00 87 ARG A N 1
ATOM 703 C CA . ARG A 1 87 ? -7.908 -12.126 -5.763 1.00 96.00 87 ARG A CA 1
ATOM 704 C C . ARG A 1 87 ? -6.781 -12.282 -6.789 1.00 96.00 87 ARG A C 1
ATOM 706 O O . ARG A 1 87 ? -6.299 -13.396 -7.002 1.00 96.00 87 ARG A O 1
ATOM 713 N N . LYS A 1 88 ? -6.354 -11.187 -7.433 1.00 95.12 88 LYS A N 1
ATOM 714 C CA . LYS A 1 88 ? -5.208 -11.204 -8.361 1.00 95.12 88 LYS A CA 1
ATOM 715 C C . LYS A 1 88 ? -3.916 -11.525 -7.606 1.00 95.12 88 LYS A C 1
ATOM 717 O O . LYS A 1 88 ? -3.148 -12.348 -8.090 1.00 95.12 88 LYS A O 1
ATOM 722 N N . ALA A 1 89 ? -3.713 -10.936 -6.425 1.00 93.44 89 ALA A N 1
ATOM 723 C CA . ALA A 1 89 ? -2.552 -11.199 -5.575 1.00 93.44 89 ALA A CA 1
ATOM 724 C C . ALA A 1 89 ? -2.456 -12.677 -5.164 1.00 93.44 89 ALA A C 1
ATOM 726 O O . ALA A 1 89 ? -1.418 -13.304 -5.372 1.00 93.44 89 ALA A O 1
ATOM 727 N N . VAL A 1 90 ? -3.555 -13.254 -4.665 1.00 92.19 90 VAL A N 1
ATOM 728 C CA . VAL A 1 90 ? -3.636 -14.672 -4.287 1.00 92.19 90 VAL A CA 1
ATOM 729 C C . VAL A 1 90 ? -3.343 -15.574 -5.483 1.00 92.19 90 VAL A C 1
ATOM 731 O O . VAL A 1 90 ? -2.583 -16.520 -5.349 1.00 92.19 90 VAL A O 1
ATOM 734 N N . ARG A 1 91 ? -3.886 -15.288 -6.671 1.00 90.38 91 ARG A N 1
ATOM 735 C CA . ARG A 1 91 ? -3.629 -16.102 -7.871 1.00 90.38 91 ARG A CA 1
ATOM 736 C C . ARG A 1 91 ? -2.167 -16.036 -8.333 1.00 90.38 91 ARG A C 1
ATOM 738 O O . ARG A 1 91 ? -1.600 -17.052 -8.740 1.00 90.38 91 ARG A O 1
ATOM 745 N N . ASP A 1 92 ? -1.562 -14.852 -8.311 1.00 86.19 92 ASP A N 1
ATOM 746 C CA . ASP A 1 92 ? -0.209 -14.640 -8.833 1.00 86.19 92 ASP A CA 1
ATOM 747 C C . ASP A 1 92 ? 0.888 -15.044 -7.823 1.00 86.19 92 ASP A C 1
ATOM 749 O O . ASP A 1 92 ? 2.016 -15.312 -8.239 1.00 86.19 92 ASP A O 1
ATOM 753 N N . SER A 1 93 ? 0.567 -15.200 -6.529 1.00 80.31 93 SER A N 1
ATOM 754 C CA . SER A 1 93 ? 1.506 -15.700 -5.506 1.00 80.31 93 SER A CA 1
ATOM 755 C C . SER A 1 93 ? 2.014 -17.118 -5.804 1.00 80.31 93 SER A C 1
ATOM 757 O O . SER A 1 93 ? 3.192 -17.409 -5.606 1.00 80.31 93 SER A O 1
ATOM 759 N N . PHE A 1 94 ? 1.168 -17.964 -6.398 1.00 63.94 94 PHE A N 1
ATOM 760 C CA . PHE A 1 94 ? 1.507 -19.337 -6.781 1.00 63.94 94 PHE A CA 1
ATOM 761 C C . PHE A 1 94 ? 2.385 -19.439 -8.038 1.00 63.94 94 PHE A C 1
ATOM 763 O O . PHE A 1 94 ? 2.948 -20.495 -8.307 1.00 63.94 94 PHE A O 1
ATOM 770 N N . HIS A 1 95 ? 2.534 -18.355 -8.807 1.00 59.78 95 HIS A N 1
ATOM 771 C CA . HIS A 1 95 ? 3.302 -18.349 -10.059 1.00 59.78 95 HIS A CA 1
ATOM 772 C C . HIS A 1 95 ? 4.752 -17.852 -9.893 1.00 59.78 95 HIS A C 1
ATOM 774 O O . HIS A 1 95 ? 5.540 -17.969 -10.828 1.00 59.78 95 HIS A O 1
ATOM 780 N N . GLY A 1 96 ? 5.109 -17.276 -8.738 1.00 53.06 96 GLY A N 1
ATOM 781 C CA . GLY A 1 96 ? 6.355 -16.518 -8.545 1.00 53.06 96 GLY A CA 1
ATOM 782 C C . GLY A 1 96 ? 7.466 -17.199 -7.738 1.00 53.06 96 GLY A C 1
ATOM 783 O O . GLY A 1 96 ? 8.420 -16.520 -7.374 1.00 53.06 96 GLY A O 1
ATOM 784 N N . GLY A 1 97 ? 7.355 -18.489 -7.397 1.00 45.22 97 GLY A N 1
ATOM 785 C CA . GLY A 1 97 ? 8.374 -19.197 -6.594 1.00 45.22 97 GLY A CA 1
ATOM 786 C C . GLY A 1 97 ? 8.498 -18.719 -5.138 1.00 45.22 97 GLY A C 1
ATOM 787 O O . GLY A 1 97 ? 9.403 -19.131 -4.419 1.00 45.22 97 GLY A O 1
ATOM 788 N N . SER A 1 98 ? 7.581 -17.863 -4.691 1.00 47.94 98 SER A N 1
ATOM 789 C CA . SER A 1 98 ? 7.450 -17.427 -3.306 1.00 47.94 98 SER A CA 1
ATOM 790 C C . SER A 1 98 ? 6.715 -18.520 -2.535 1.00 47.94 98 SER A C 1
ATOM 792 O O . SER A 1 98 ? 5.500 -18.650 -2.665 1.00 47.94 98 SER A O 1
ATOM 794 N N . GLY A 1 99 ? 7.462 -19.337 -1.792 1.00 44.16 99 GLY A N 1
ATOM 795 C CA . GLY A 1 99 ? 6.958 -20.482 -1.036 1.00 44.16 99 GLY A CA 1
ATOM 796 C C . GLY A 1 99 ? 5.777 -20.165 -0.110 1.00 44.16 99 GLY A C 1
ATOM 797 O O . GLY A 1 99 ? 5.477 -19.013 0.203 1.00 44.16 99 GLY A O 1
ATOM 798 N N . SER A 1 100 ? 5.115 -21.238 0.313 1.00 52.31 100 SER A N 1
ATOM 799 C CA . SER A 1 100 ? 3.838 -21.344 1.033 1.00 52.31 100 SER A CA 1
ATOM 800 C C . SER A 1 100 ? 3.486 -20.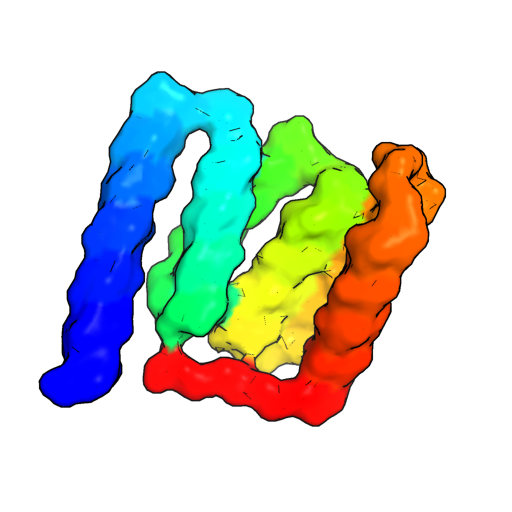276 2.081 1.00 52.31 100 SER A C 1
ATOM 802 O O . SER A 1 100 ? 2.301 -20.022 2.259 1.00 52.31 100 SER A O 1
ATOM 804 N N . GLU A 1 101 ? 4.437 -19.619 2.748 1.00 51.41 101 GLU A N 1
ATOM 805 C CA . GLU A 1 101 ? 4.153 -18.611 3.788 1.00 51.41 101 GLU A CA 1
ATOM 806 C C . GLU A 1 101 ? 3.577 -17.298 3.243 1.00 51.41 101 GLU A C 1
ATOM 808 O O . GLU A 1 101 ? 2.598 -16.779 3.779 1.00 51.41 101 GLU A O 1
ATOM 813 N N . ALA A 1 102 ? 4.111 -16.781 2.132 1.00 55.34 102 ALA A N 1
ATOM 814 C CA . ALA A 1 102 ? 3.583 -15.557 1.523 1.00 55.34 102 ALA A CA 1
ATOM 815 C C . ALA A 1 102 ? 2.166 -15.766 0.957 1.00 55.34 102 ALA A C 1
ATOM 817 O O . ALA A 1 102 ? 1.353 -14.846 0.944 1.00 55.34 102 ALA A O 1
ATOM 818 N N . GLY A 1 103 ? 1.857 -16.987 0.505 1.00 60.38 103 GLY A N 1
ATOM 819 C CA . GLY A 1 103 ? 0.529 -17.355 0.011 1.00 60.38 103 GLY A CA 1
ATOM 820 C C . GLY A 1 103 ? -0.528 -17.424 1.116 1.00 60.38 103 GLY A C 1
ATOM 821 O O . GLY A 1 103 ? -1.663 -17.005 0.887 1.00 60.38 103 GLY A O 1
ATOM 822 N N . VAL A 1 104 ? -0.161 -17.906 2.313 1.00 62.00 104 VAL A N 1
ATOM 823 C CA . VAL A 1 104 ? -1.063 -17.956 3.480 1.00 62.00 104 VAL A CA 1
ATOM 824 C C . VAL A 1 104 ? -1.451 -16.544 3.914 1.00 62.00 104 VAL A C 1
ATOM 826 O O . VAL A 1 104 ? -2.642 -16.251 3.995 1.00 62.00 104 VAL A O 1
ATOM 829 N N . GLY A 1 105 ? -0.475 -15.639 4.056 1.00 83.50 105 GLY A N 1
ATOM 830 C CA . GLY A 1 105 ? -0.754 -14.250 4.432 1.00 83.50 105 GLY A CA 1
ATOM 831 C C . GLY A 1 105 ? -1.678 -13.531 3.440 1.00 83.50 105 GLY A C 1
ATOM 832 O O . GLY A 1 105 ? -2.577 -12.802 3.844 1.00 83.50 105 GLY A O 1
ATOM 833 N N . LEU A 1 106 ? -1.535 -13.784 2.135 1.00 88.62 106 LEU A N 1
ATOM 834 C CA . LEU A 1 106 ? -2.416 -13.188 1.121 1.00 88.62 106 LEU A CA 1
ATOM 835 C C . LEU A 1 106 ? -3.850 -13.724 1.177 1.00 88.62 106 LEU A C 1
ATOM 837 O O . LEU A 1 106 ? -4.788 -12.997 0.853 1.00 88.62 106 LEU A O 1
ATOM 841 N N . ARG A 1 107 ? -4.040 -14.984 1.581 1.00 89.19 107 ARG A N 1
ATOM 842 C CA . ARG A 1 107 ? -5.380 -15.554 1.752 1.00 89.19 107 ARG A CA 1
ATOM 843 C C . ARG A 1 107 ? -6.085 -14.964 2.971 1.00 89.19 107 ARG A C 1
ATOM 845 O O . ARG A 1 107 ? -7.247 -14.593 2.865 1.00 89.19 107 ARG A O 1
ATOM 852 N N . GLU A 1 108 ? -5.370 -14.797 4.077 1.00 91.12 108 GLU A N 1
ATOM 853 C CA . GLU A 1 108 ? -5.890 -14.111 5.265 1.00 91.12 108 GLU A CA 1
ATOM 854 C C . GLU A 1 108 ? -6.250 -12.652 4.956 1.00 91.12 108 GLU A C 1
ATOM 856 O O . GLU A 1 108 ? -7.306 -12.169 5.367 1.00 91.12 108 GLU A O 1
ATOM 861 N N . GLN A 1 109 ? -5.415 -11.956 4.175 1.00 92.81 109 GLN A N 1
ATOM 862 C CA . GLN A 1 109 ? -5.729 -10.603 3.714 1.00 92.81 109 GLN A CA 1
ATOM 863 C C . GLN A 1 109 ? -6.976 -10.571 2.833 1.00 92.81 109 GLN A C 1
ATOM 865 O O . GLN A 1 109 ? -7.844 -9.721 3.026 1.00 92.81 109 GLN A O 1
ATOM 870 N N . TYR A 1 110 ? -7.101 -11.516 1.901 1.00 95.75 110 TYR A N 1
ATOM 871 C CA . TYR A 1 110 ? -8.291 -11.660 1.069 1.00 95.75 110 TYR A CA 1
ATOM 872 C C . TYR A 1 110 ? -9.562 -11.843 1.910 1.00 95.75 110 TYR A C 1
ATOM 874 O O . TYR A 1 110 ? -10.549 -11.136 1.688 1.00 95.75 110 TYR A O 1
ATOM 882 N N . ASP A 1 111 ? -9.524 -12.724 2.911 1.00 95.62 111 ASP A N 1
ATOM 883 C CA . ASP A 1 111 ? -10.654 -12.958 3.812 1.00 95.62 111 ASP A CA 1
ATOM 884 C C . ASP A 1 111 ? -10.975 -11.696 4.634 1.00 95.62 111 ASP A C 1
ATOM 886 O O . ASP A 1 111 ? -12.140 -11.296 4.742 1.00 95.62 111 ASP A O 1
ATOM 890 N N . ARG A 1 112 ? -9.949 -10.976 5.114 1.00 96.62 112 ARG A N 1
ATOM 891 C CA . ARG A 1 112 ? -10.128 -9.678 5.782 1.00 96.62 112 ARG A CA 1
ATOM 892 C C . ARG A 1 112 ? -10.783 -8.648 4.866 1.00 96.62 112 ARG A C 1
ATOM 894 O O . ARG A 1 112 ? -11.639 -7.900 5.329 1.00 96.62 112 ARG A O 1
ATOM 901 N N . PHE A 1 113 ? -10.434 -8.586 3.584 1.00 97.56 113 PHE A N 1
ATOM 902 C CA . PHE A 1 113 ? -11.091 -7.655 2.668 1.00 97.56 113 PHE A CA 1
ATOM 903 C C . PHE A 1 113 ? -12.575 -7.982 2.476 1.00 97.56 113 PHE A C 1
ATOM 905 O O . PHE A 1 113 ? -13.376 -7.059 2.336 1.00 97.56 113 PHE A O 1
ATOM 912 N N . ILE A 1 114 ? -12.965 -9.260 2.520 1.00 97.50 114 ILE A N 1
ATOM 913 C CA . ILE A 1 114 ? -14.366 -9.678 2.370 1.00 97.50 114 ILE A CA 1
ATOM 914 C C . ILE A 1 114 ? -15.228 -9.234 3.553 1.00 97.50 114 ILE A C 1
ATOM 916 O O . ILE A 1 114 ? -16.311 -8.689 3.337 1.00 97.50 114 ILE A O 1
ATOM 920 N N . SER A 1 115 ? -14.784 -9.484 4.784 1.00 96.69 115 SER A N 1
ATOM 921 C CA . SER A 1 115 ? -15.652 -9.355 5.965 1.00 96.69 115 SER A CA 1
ATOM 922 C C . SER A 1 115 ? -15.134 -8.413 7.045 1.00 96.69 115 SER A C 1
ATOM 924 O O . SER A 1 115 ? -15.876 -8.099 7.970 1.00 96.69 115 SER A O 1
ATOM 926 N N . GLY A 1 116 ? -13.883 -7.968 6.959 1.00 95.81 116 GLY A N 1
ATOM 927 C CA . GLY A 1 116 ? -13.278 -7.082 7.945 1.00 95.81 116 GLY A CA 1
ATOM 928 C C . GLY A 1 116 ? -13.884 -5.682 7.925 1.00 95.81 116 GLY A C 1
ATOM 929 O O . GLY A 1 116 ? -14.318 -5.179 6.882 1.00 95.81 116 GLY A O 1
ATOM 930 N N . GLU A 1 117 ? -13.880 -5.037 9.088 1.00 97.31 117 GLU A N 1
ATOM 931 C CA . GLU A 1 117 ? -14.230 -3.626 9.219 1.00 97.31 117 GLU A CA 1
ATOM 932 C C . GLU A 1 117 ? -13.224 -2.743 8.475 1.00 97.31 117 GLU A C 1
ATOM 934 O O . GLU A 1 117 ? -12.039 -3.074 8.353 1.00 97.31 117 GLU A O 1
ATOM 939 N N . PHE A 1 118 ? -13.704 -1.616 7.952 1.00 96.81 118 PHE A N 1
ATOM 940 C CA . PHE A 1 118 ? -12.823 -0.644 7.320 1.00 96.81 118 PHE A CA 1
ATOM 941 C C . PHE A 1 118 ? -11.929 0.025 8.364 1.00 96.81 118 PHE A C 1
ATOM 943 O O . PHE A 1 118 ? -12.378 0.263 9.488 1.00 96.81 118 PHE A O 1
ATOM 950 N N . PRO A 1 119 ? -10.681 0.364 8.004 1.00 93.31 119 PRO A N 1
ATOM 951 C CA . PRO A 1 119 ? -9.834 1.128 8.897 1.00 93.31 119 PRO A CA 1
ATOM 952 C C . PRO A 1 119 ? -10.444 2.514 9.130 1.00 93.31 119 PRO A C 1
ATOM 954 O O . PRO A 1 119 ? -11.047 3.113 8.234 1.00 93.31 119 PRO A O 1
ATOM 957 N N . VAL A 1 120 ? -10.285 3.006 10.354 1.00 86.31 120 VAL A N 1
ATOM 958 C CA . VAL A 1 120 ? -10.668 4.366 10.727 1.00 86.31 120 VAL A CA 1
ATOM 959 C C . VAL A 1 120 ? -9.496 5.320 10.457 1.00 86.31 120 VAL A C 1
ATOM 961 O O . VAL A 1 120 ? -8.355 4.949 10.746 1.00 86.31 120 VAL A O 1
ATOM 964 N N . PRO A 1 121 ? -9.746 6.511 9.884 1.00 76.25 121 PRO A N 1
ATOM 965 C CA . PRO A 1 121 ? -8.735 7.554 9.740 1.00 76.25 121 PRO A CA 1
ATOM 966 C C . PRO A 1 121 ? -8.211 8.070 11.082 1.00 76.25 121 PRO A C 1
ATOM 968 O O . PRO A 1 121 ? -9.004 8.216 12.033 1.00 76.25 121 PRO A O 1
#

pLDDT: mean 92.39, std 12.79, range [44.16, 98.81]

Secondary structure (DSSP, 8-state):
-HHHHHHHHHHHHHHHHHHHHHH-TT-HHHHHHHHHHHHHHT--HHHHHHHHHHHHHHSTT-HHHHHHHHHHHHHTT-HHHHHHHHHHHHHHHTTTT--HHHHHHHHHHHHHHHHSPPPP-

Radius of gyration: 14.29 Å; chains: 1; bounding box: 33×35×36 Å

Sequence (121 aa):
GLIEEHDRNFRIVYGRLAKSIEAYPKAHNTYNSAAWMASRACRELPDAMQKIERALAMRPRQAAYLDTMAEVWFAKQDRSKAVEWSRKAVRDSFHGGSGSEAGVGLREQYDRFISGEFPVP

Foldseek 3Di:
DVLVVLVVVLCVVLVVLVVVCVVPVLPLVSLLVNLLSCLVSLHPLVSSQVSLVSSCVNVVLQLSSLQSNLSSCLSVVNLVRSLVSLVSSLVSCVVPPNDDPSNVVSVVSNVCSVDNDGDDD